Protein AF-A0A419J3E6-F1 (afdb_monomer_lite)

pLDDT: mean 89.19, std 7.49, range [52.72, 96.06]

Secondary structure (DSSP, 8-state):
-EEEEEE-----TTPPEEEEEEEEEE-STTEEEEEEEEEETTEEEEEEEEEEE---GGGTS-HHHHHHHHHHHTTTT--

Sequence (79 aa):
KVAKSNFYGFAFPGDQVELEVELVSAGEGNTKVYRGSGFVKGKKKIIAEFEGEIIPLEDIEDTEEQKKFFKVLVRELRK

Foldseek 3Di:
DWPDKDFDDDDDPPFDKDKDKDFPDDDPDQKTWIWIWIDTPNHTGMITIDIDGDDPPVVPDDPVVVVVVVCVVVVVPPD

Radius of gyration: 18.42 Å; chains: 1; bounding box: 51×16×37 Å

Structure (mmCIF, N/CA/C/O backbone):
data_AF-A0A419J3E6-F1
#
_entry.id   AF-A0A419J3E6-F1
#
loop_
_atom_site.group_PDB
_atom_site.id
_atom_site.type_symbol
_atom_site.label_atom_id
_atom_site.label_alt_id
_atom_site.label_comp_id
_atom_site.label_asym_id
_atom_site.label_entity_id
_atom_site.label_seq_id
_atom_site.pdbx_PDB_ins_code
_atom_site.Cartn_x
_atom_site.Cartn_y
_atom_site.Cartn_z
_atom_site.occupancy
_atom_site.B_iso_or_equiv
_atom_site.auth_seq_id
_atom_site.auth_comp_id
_atom_site.auth_asym_id
_atom_site.auth_atom_id
_atom_site.pdbx_PDB_model_num
ATOM 1 N N . LYS A 1 1 ? 7.322 6.610 6.740 1.00 85.06 1 LYS A N 1
ATOM 2 C CA . LYS A 1 1 ? 8.497 7.301 6.139 1.00 85.06 1 LYS A CA 1
ATOM 3 C C . LYS A 1 1 ? 8.933 6.559 4.879 1.00 85.06 1 LYS A C 1
ATOM 5 O O . LYS A 1 1 ? 8.955 5.341 4.914 1.00 85.06 1 LYS A O 1
ATOM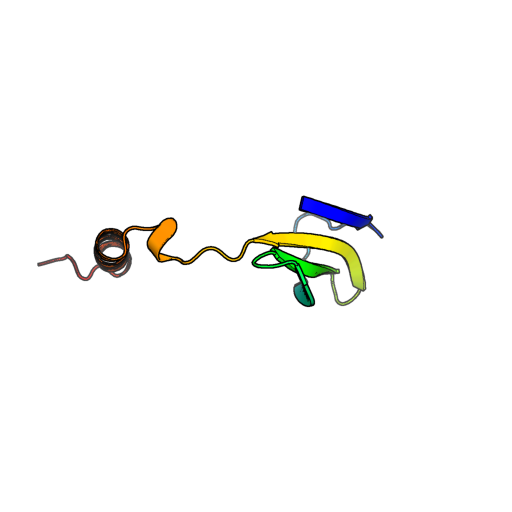 10 N N . VAL A 1 2 ? 9.279 7.239 3.782 1.00 88.25 2 VAL A N 1
ATOM 11 C CA . VAL A 1 2 ? 9.803 6.561 2.576 1.00 88.25 2 VAL A CA 1
ATOM 12 C C . VAL A 1 2 ? 11.321 6.436 2.689 1.00 88.25 2 VAL A C 1
ATOM 14 O O . VAL A 1 2 ? 12.001 7.443 2.874 1.00 88.25 2 VAL A O 1
ATOM 17 N N . ALA A 1 3 ? 11.839 5.212 2.600 1.00 88.31 3 ALA A N 1
ATOM 18 C CA . ALA A 1 3 ? 13.272 4.929 2.639 1.00 88.31 3 ALA A CA 1
ATOM 19 C C . ALA A 1 3 ? 13.890 5.009 1.237 1.00 88.31 3 ALA A C 1
ATOM 21 O O . ALA A 1 3 ? 14.955 5.594 1.050 1.00 88.31 3 ALA A O 1
ATOM 22 N N . LYS A 1 4 ? 13.199 4.457 0.235 1.00 91.00 4 LYS A N 1
ATOM 23 C CA . LYS A 1 4 ? 13.652 4.457 -1.158 1.00 91.00 4 LYS A CA 1
ATOM 24 C C . LYS A 1 4 ? 12.465 4.515 -2.103 1.00 91.00 4 LYS A C 1
ATOM 26 O O . LYS A 1 4 ? 11.443 3.890 -1.855 1.00 91.00 4 LYS A 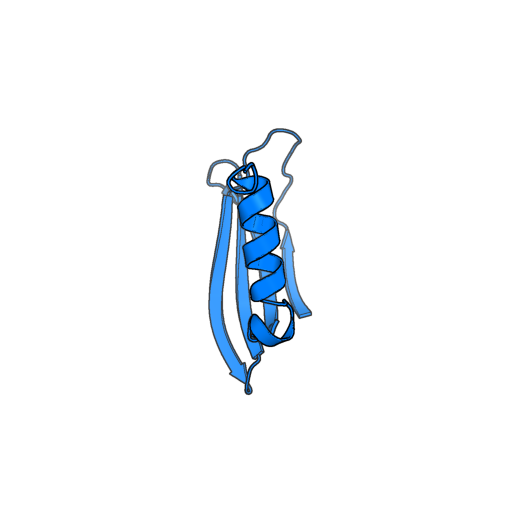O 1
ATOM 31 N N . SER A 1 5 ? 12.614 5.218 -3.218 1.00 92.25 5 SER A N 1
ATOM 32 C CA . SER A 1 5 ? 11.655 5.177 -4.320 1.00 92.25 5 SER A CA 1
ATOM 33 C C . SER A 1 5 ? 12.414 5.206 -5.635 1.00 92.25 5 SER A C 1
ATOM 35 O O . SER A 1 5 ? 13.263 6.071 -5.837 1.00 92.25 5 SER A O 1
ATOM 37 N N . ASN A 1 6 ? 12.138 4.241 -6.509 1.00 91.88 6 ASN A N 1
ATOM 38 C CA . ASN A 1 6 ? 12.689 4.212 -7.856 1.00 91.88 6 ASN A CA 1
ATOM 39 C C . ASN A 1 6 ? 11.540 4.211 -8.857 1.00 91.88 6 ASN A C 1
ATOM 41 O O . ASN A 1 6 ? 10.655 3.353 -8.817 1.00 91.88 6 ASN A O 1
ATOM 45 N N . PHE A 1 7 ? 11.590 5.171 -9.771 1.00 90.44 7 PHE A N 1
ATOM 46 C CA . PHE A 1 7 ? 10.613 5.348 -10.828 1.00 90.44 7 PHE A CA 1
ATOM 47 C C . PHE A 1 7 ? 11.245 4.982 -12.169 1.00 90.44 7 PHE A C 1
ATOM 49 O O . PHE A 1 7 ? 12.270 5.535 -12.558 1.00 90.44 7 PHE A O 1
ATOM 56 N N . TYR A 1 8 ? 10.631 4.030 -12.863 1.00 86.19 8 TYR A N 1
ATOM 57 C CA . TYR A 1 8 ? 11.153 3.406 -14.077 1.00 86.19 8 TYR A CA 1
ATOM 58 C C . TYR A 1 8 ? 10.392 3.815 -15.343 1.00 86.19 8 TYR A C 1
ATOM 60 O O . TYR A 1 8 ? 10.751 3.385 -16.438 1.00 86.19 8 TYR A O 1
ATOM 68 N N . GLY A 1 9 ? 9.346 4.640 -15.237 1.00 82.81 9 GLY A N 1
ATOM 69 C CA . GLY A 1 9 ? 8.716 5.244 -16.408 1.00 82.81 9 GLY A CA 1
ATOM 70 C C . GLY A 1 9 ? 7.279 5.700 -16.200 1.00 82.81 9 GLY A C 1
ATOM 71 O O . GLY A 1 9 ? 6.650 5.411 -15.192 1.00 82.81 9 GLY A O 1
ATOM 72 N N . PHE A 1 10 ? 6.745 6.379 -17.211 1.00 79.25 10 PHE A N 1
ATOM 73 C CA . PHE A 1 10 ? 5.452 7.058 -17.152 1.00 79.25 10 PHE A CA 1
ATOM 74 C C . PHE A 1 10 ? 4.248 6.104 -17.146 1.00 79.25 10 PHE A C 1
ATOM 76 O O . PHE A 1 10 ? 4.284 5.036 -17.776 1.00 79.25 10 PHE A O 1
ATOM 83 N N . ALA A 1 11 ? 3.201 6.541 -16.445 1.00 84.88 11 ALA A N 1
ATOM 84 C CA . ALA A 1 11 ? 1.813 6.120 -16.593 1.00 84.88 11 ALA A CA 1
ATOM 85 C C . ALA A 1 11 ? 1.033 7.320 -17.150 1.00 84.88 11 ALA A C 1
ATOM 87 O O . ALA A 1 11 ? 1.270 8.456 -16.729 1.00 84.88 11 ALA A O 1
ATOM 88 N N . PHE A 1 12 ? 0.161 7.082 -18.121 1.00 88.88 12 PHE A N 1
ATOM 89 C CA . PHE A 1 12 ? -0.618 8.122 -18.786 1.00 88.88 12 PHE A CA 1
ATOM 90 C C . PHE A 1 12 ? -2.059 8.149 -18.265 1.00 88.88 12 PHE A C 1
ATOM 92 O O . PHE A 1 12 ? -2.534 7.158 -17.705 1.00 88.88 12 PHE A O 1
ATOM 99 N N . PRO A 1 13 ? -2.788 9.264 -18.447 1.00 91.44 13 PRO A N 1
ATOM 100 C CA . PRO A 1 13 ? -4.211 9.303 -18.138 1.00 91.44 13 PRO A CA 1
ATOM 101 C C . PRO A 1 13 ? -4.961 8.156 -18.829 1.00 91.44 13 PRO A C 1
ATOM 103 O O . PRO A 1 13 ? -4.827 7.960 -20.035 1.00 91.44 13 PRO A O 1
ATOM 106 N N . GLY A 1 14 ? -5.743 7.403 -18.056 1.00 91.88 14 GLY A N 1
ATOM 107 C CA . GLY A 1 14 ? -6.492 6.239 -18.539 1.00 91.88 14 GLY A CA 1
ATOM 108 C C . GLY A 1 14 ? -5.741 4.905 -18.477 1.00 91.88 14 GLY A C 1
ATOM 109 O O . GLY A 1 14 ? -6.360 3.870 -18.717 1.00 91.88 14 GLY A O 1
ATOM 110 N N . ASP A 1 15 ? -4.452 4.887 -18.122 1.00 92.56 15 ASP A N 1
ATOM 111 C CA . ASP A 1 15 ? -3.761 3.630 -17.838 1.00 92.56 15 ASP A CA 1
ATOM 112 C C . ASP A 1 15 ? -4.335 2.975 -16.574 1.00 92.56 15 ASP A C 1
ATOM 114 O O . ASP A 1 15 ? -4.480 3.608 -15.526 1.00 92.56 15 ASP A O 1
ATOM 118 N N . GLN A 1 16 ? -4.614 1.675 -16.664 1.00 93.56 16 GLN A N 1
ATOM 119 C CA . GLN A 1 16 ? -4.904 0.866 -15.489 1.00 93.56 16 GLN A CA 1
ATOM 120 C C . GLN A 1 16 ? -3.590 0.542 -14.777 1.00 93.56 16 GLN A C 1
ATOM 122 O O . GLN A 1 16 ? -2.678 -0.051 -15.364 1.00 93.56 16 GLN A O 1
ATOM 127 N N . VAL A 1 17 ? -3.513 0.954 -13.515 1.00 92.56 17 VAL A N 1
ATOM 128 C CA . VAL A 1 17 ? -2.361 0.717 -12.648 1.00 92.56 17 VAL A CA 1
ATOM 129 C C . VAL A 1 17 ? -2.680 -0.444 -11.716 1.00 92.56 17 VAL A C 1
ATOM 131 O O . VAL A 1 17 ? -3.714 -0.450 -11.052 1.00 9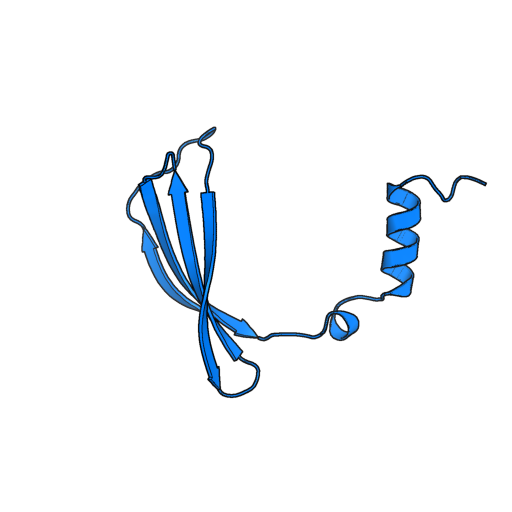2.56 17 VAL A O 1
ATOM 134 N N . GLU A 1 18 ? -1.771 -1.405 -11.652 1.00 94.38 18 GLU A N 1
ATOM 135 C CA . GLU A 1 18 ? -1.781 -2.475 -10.660 1.00 94.38 18 GLU A CA 1
ATOM 136 C C . GLU A 1 18 ? -0.814 -2.088 -9.541 1.00 94.38 18 GLU A C 1
ATOM 138 O O . GLU A 1 18 ? 0.328 -1.706 -9.812 1.00 94.38 18 GLU A O 1
ATOM 143 N N . LEU A 1 19 ? -1.279 -2.140 -8.294 1.00 95.00 19 LEU A N 1
ATOM 144 C CA . LEU A 1 19 ? -0.490 -1.811 -7.111 1.00 95.00 19 LEU A CA 1
ATOM 145 C C . LEU A 1 19 ? -0.409 -3.037 -6.209 1.00 95.00 19 LEU A C 1
ATOM 147 O O . LEU A 1 19 ? -1.428 -3.632 -5.871 1.00 95.00 19 LEU A O 1
ATOM 151 N N . GLU A 1 20 ? 0.802 -3.365 -5.785 1.00 95.62 20 GLU A N 1
ATOM 152 C CA . GLU A 1 20 ? 1.087 -4.462 -4.867 1.00 95.62 20 GLU A CA 1
ATOM 153 C C . GLU A 1 20 ? 1.875 -3.921 -3.680 1.00 95.62 20 GLU A C 1
ATOM 155 O O . GLU A 1 20 ? 2.777 -3.098 -3.854 1.00 95.62 20 GLU A O 1
ATOM 160 N N . VAL A 1 21 ? 1.544 -4.375 -2.472 1.00 95.19 21 VAL A N 1
ATOM 161 C CA . VAL A 1 21 ? 2.272 -4.030 -1.248 1.00 95.19 21 VAL A CA 1
ATOM 162 C C . VAL A 1 21 ? 2.608 -5.311 -0.507 1.00 95.19 21 VAL A C 1
ATOM 164 O O . VAL A 1 21 ? 1.728 -6.105 -0.190 1.00 95.19 21 VAL A O 1
ATOM 167 N N . GLU A 1 22 ? 3.888 -5.482 -0.205 1.00 94.94 22 GLU A N 1
ATOM 168 C CA . GLU A 1 22 ? 4.411 -6.647 0.499 1.00 94.94 22 GLU A CA 1
ATOM 169 C C . GLU A 1 22 ? 5.120 -6.216 1.781 1.00 94.94 22 GLU A C 1
ATOM 171 O O . GLU A 1 22 ? 5.793 -5.181 1.823 1.00 94.94 22 GLU A O 1
ATOM 176 N N . LEU A 1 23 ? 4.999 -7.028 2.832 1.00 93.06 23 LEU A N 1
ATOM 177 C CA . LEU A 1 23 ? 5.785 -6.865 4.050 1.00 93.06 23 LEU A CA 1
ATOM 178 C C . LEU A 1 23 ? 7.207 -7.386 3.802 1.00 93.06 23 LEU A C 1
ATOM 180 O O . LEU A 1 23 ? 7.394 -8.567 3.522 1.00 93.06 23 LEU A O 1
ATOM 184 N N . VAL A 1 24 ? 8.206 -6.515 3.932 1.00 90.81 24 VAL A N 1
ATOM 185 C CA . VAL A 1 24 ? 9.623 -6.869 3.736 1.00 90.81 24 VAL A CA 1
ATOM 186 C C . VAL A 1 24 ? 10.247 -7.335 5.041 1.00 90.81 24 VAL A C 1
ATOM 188 O O . VAL A 1 24 ? 10.972 -8.327 5.071 1.00 90.81 24 VAL A O 1
ATOM 191 N N . SER A 1 25 ? 9.966 -6.622 6.130 1.00 87.00 25 SER A N 1
ATOM 192 C CA . SER A 1 25 ? 10.420 -7.001 7.461 1.00 87.00 25 SER A CA 1
ATOM 193 C C . SER A 1 25 ? 9.480 -6.477 8.540 1.00 87.00 25 SER A C 1
ATOM 195 O O . SER A 1 25 ? 8.854 -5.418 8.421 1.00 87.00 25 SER A O 1
ATOM 197 N N . ALA A 1 26 ? 9.403 -7.227 9.638 1.00 74.75 26 ALA A N 1
ATOM 198 C CA . ALA A 1 26 ? 9.019 -6.643 10.909 1.00 74.75 26 ALA A CA 1
ATOM 199 C C . ALA A 1 26 ? 10.198 -5.761 11.338 1.00 74.75 26 ALA A C 1
ATOM 201 O O . ALA A 1 26 ? 11.271 -6.289 11.614 1.00 74.75 26 ALA A O 1
ATOM 202 N N . GLY A 1 27 ? 10.043 -4.439 11.281 1.00 68.88 27 GLY A N 1
ATOM 203 C CA . GLY A 1 27 ? 11.052 -3.520 11.796 1.00 68.88 27 GLY A CA 1
ATOM 204 C C . GLY A 1 27 ? 11.155 -3.618 13.320 1.00 68.88 27 GLY A C 1
ATOM 205 O O . GLY A 1 27 ? 10.672 -4.567 13.941 1.00 68.88 27 GLY A O 1
ATOM 206 N N . GLU A 1 28 ? 11.776 -2.623 13.944 1.00 74.12 28 GLU A N 1
ATOM 207 C CA . GLU A 1 28 ? 11.838 -2.559 15.404 1.00 74.12 28 GLU A CA 1
ATOM 208 C C . GLU A 1 28 ? 10.488 -2.114 15.998 1.00 74.12 28 GLU A C 1
ATOM 210 O O . GLU A 1 28 ? 9.872 -1.136 15.561 1.00 74.12 28 GLU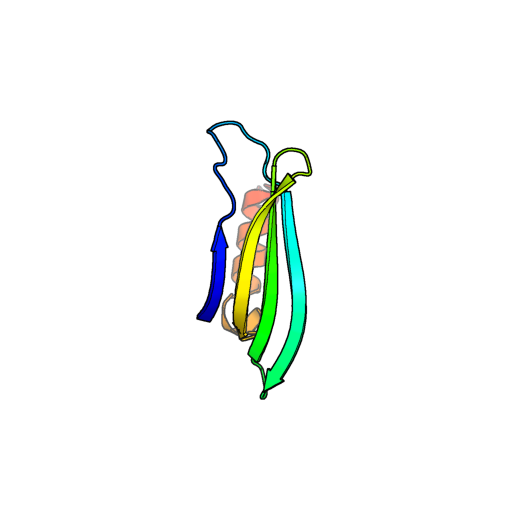 A O 1
ATOM 215 N N . GLY A 1 29 ? 10.016 -2.845 17.013 1.00 82.31 29 GLY A N 1
ATOM 216 C CA . GLY A 1 29 ? 8.772 -2.545 17.723 1.00 82.31 29 GLY A CA 1
ATOM 217 C C . GLY A 1 29 ? 7.523 -2.638 16.838 1.00 82.31 29 GLY A C 1
ATOM 218 O O . GLY A 1 29 ? 7.251 -3.673 16.229 1.00 82.31 29 GLY A O 1
ATOM 219 N N . ASN A 1 30 ? 6.744 -1.552 16.801 1.00 84.69 30 ASN A N 1
ATOM 220 C CA . ASN A 1 30 ? 5.474 -1.460 16.071 1.00 84.69 30 ASN A CA 1
ATOM 221 C C . ASN A 1 30 ? 5.627 -0.941 14.625 1.00 84.69 30 ASN A C 1
ATOM 223 O O . ASN A 1 30 ? 4.648 -0.767 13.896 1.00 84.69 30 ASN A O 1
ATOM 227 N N . THR A 1 31 ? 6.867 -0.693 14.197 1.00 89.38 31 THR A N 1
ATOM 228 C CA . THR A 1 31 ? 7.168 -0.231 12.842 1.00 89.38 31 THR A CA 1
ATOM 229 C C . THR A 1 31 ? 7.377 -1.427 11.921 1.00 89.38 31 THR A C 1
ATOM 231 O O . THR A 1 31 ? 8.110 -2.368 12.228 1.00 89.38 31 THR A O 1
ATOM 234 N N . LYS A 1 32 ? 6.746 -1.398 10.752 1.00 91.69 32 LYS A N 1
ATOM 235 C CA . LYS A 1 32 ? 6.909 -2.393 9.690 1.00 91.69 32 LYS A CA 1
ATOM 236 C C . LYS A 1 32 ? 7.522 -1.751 8.457 1.00 91.69 32 LYS A C 1
ATOM 238 O O . LYS A 1 32 ? 7.215 -0.602 8.142 1.00 91.69 32 LYS A O 1
ATOM 243 N N . VAL A 1 33 ? 8.352 -2.510 7.748 1.00 93.38 33 VAL A N 1
ATOM 244 C CA . VAL A 1 33 ? 8.921 -2.105 6.460 1.00 93.38 33 VAL A CA 1
ATOM 245 C C . VAL A 1 33 ? 8.151 -2.803 5.351 1.00 93.38 33 VAL A C 1
ATOM 247 O O . VAL A 1 33 ? 8.030 -4.030 5.334 1.00 93.38 33 VAL A O 1
ATOM 250 N N . TYR A 1 34 ? 7.669 -2.019 4.401 1.00 94.81 34 TYR A N 1
ATOM 251 C CA . TYR A 1 34 ? 6.890 -2.465 3.262 1.00 94.81 34 TYR A CA 1
ATOM 252 C C . TYR A 1 34 ? 7.592 -2.123 1.958 1.00 94.81 34 TYR A C 1
ATOM 254 O O . TYR A 1 34 ? 8.340 -1.146 1.859 1.00 94.81 34 TYR A O 1
ATOM 262 N N . ARG A 1 35 ? 7.286 -2.907 0.930 1.00 96.00 35 ARG A N 1
ATOM 263 C CA . ARG A 1 35 ? 7.668 -2.638 -0.448 1.00 96.00 35 ARG A CA 1
ATOM 264 C C . ARG A 1 35 ? 6.412 -2.543 -1.293 1.00 96.00 35 ARG A C 1
ATOM 266 O O . ARG A 1 35 ? 5.686 -3.518 -1.448 1.00 96.00 35 ARG A O 1
ATOM 273 N N . GLY A 1 36 ? 6.174 -1.357 -1.834 1.00 95.88 36 GLY A N 1
ATOM 274 C CA . GLY A 1 36 ? 5.153 -1.107 -2.839 1.00 95.88 36 GLY A CA 1
ATOM 275 C C . GLY A 1 36 ? 5.732 -1.285 -4.237 1.00 95.88 36 GLY A C 1
ATOM 276 O O . GLY A 1 36 ? 6.797 -0.743 -4.531 1.00 95.88 36 GLY A O 1
ATOM 277 N N . SER A 1 37 ? 5.035 -2.003 -5.108 1.00 95.81 37 SER A N 1
ATOM 278 C CA . SER A 1 37 ? 5.325 -2.075 -6.541 1.00 95.81 37 SER A CA 1
ATOM 279 C C . SER A 1 37 ? 4.115 -1.590 -7.333 1.00 95.81 37 SER A C 1
ATOM 281 O O . SER A 1 37 ? 2.979 -1.884 -6.977 1.00 95.81 37 SER A O 1
ATOM 283 N N . GLY A 1 38 ? 4.357 -0.843 -8.408 1.00 95.12 38 GLY A N 1
ATOM 284 C CA . GLY A 1 38 ? 3.313 -0.399 -9.326 1.00 95.12 38 GLY A CA 1
ATOM 285 C C . GLY A 1 38 ? 3.605 -0.840 -10.751 1.00 95.12 38 GLY A C 1
ATOM 286 O O . GLY A 1 38 ? 4.745 -0.721 -11.214 1.00 95.12 38 GLY A O 1
ATOM 287 N N . PHE A 1 39 ? 2.583 -1.317 -11.455 1.00 94.75 39 PHE A N 1
ATOM 288 C CA . PHE A 1 39 ? 2.675 -1.845 -12.811 1.00 94.75 39 PHE A CA 1
ATOM 289 C C . PHE A 1 39 ? 1.620 -1.217 -13.720 1.00 94.75 39 PHE A C 1
ATOM 291 O O . PHE A 1 39 ? 0.547 -0.825 -13.276 1.00 94.75 39 PHE A O 1
ATOM 298 N N . VAL A 1 40 ? 1.924 -1.140 -15.014 1.00 94.38 40 VAL A N 1
ATOM 299 C CA . VAL A 1 40 ? 0.962 -0.789 -16.066 1.00 94.38 40 VAL A CA 1
ATOM 300 C C . VAL A 1 40 ? 1.079 -1.838 -17.158 1.00 94.38 40 VAL A C 1
ATOM 302 O O . VAL A 1 40 ? 2.164 -2.013 -17.725 1.00 94.38 40 VAL A O 1
ATOM 305 N N . LYS A 1 41 ? -0.022 -2.541 -17.455 1.00 91.19 41 LYS A N 1
ATOM 306 C CA . LYS A 1 41 ? -0.055 -3.653 -18.426 1.00 91.19 41 LYS A CA 1
ATOM 307 C C . LYS A 1 41 ? 1.030 -4.703 -18.120 1.00 91.19 41 LYS A C 1
ATOM 309 O O . LYS A 1 41 ? 1.816 -5.061 -18.998 1.00 91.19 41 LYS A O 1
ATOM 314 N N . GLY A 1 42 ? 1.149 -5.094 -16.847 1.00 91.31 42 GLY A N 1
ATOM 315 C CA . GLY A 1 42 ? 2.156 -6.044 -16.351 1.00 91.31 42 GLY A CA 1
ATOM 316 C C . GLY A 1 42 ? 3.610 -5.543 -16.326 1.00 91.31 42 GLY A C 1
ATOM 317 O O . GLY A 1 42 ? 4.505 -6.274 -15.906 1.00 91.31 42 GLY A O 1
ATOM 318 N N . LYS A 1 43 ? 3.899 -4.305 -16.756 1.00 92.62 43 LYS A N 1
ATOM 319 C CA . LYS A 1 43 ? 5.259 -3.737 -16.715 1.00 92.62 43 LYS A CA 1
ATOM 320 C C . LYS A 1 43 ? 5.451 -2.888 -15.469 1.00 92.62 43 LYS A C 1
ATOM 322 O O . LYS A 1 43 ? 4.735 -1.906 -15.291 1.00 92.62 43 LYS A O 1
ATOM 327 N N . LYS A 1 44 ? 6.459 -3.214 -14.658 1.00 93.12 44 LYS A N 1
ATOM 328 C CA . LYS A 1 44 ? 6.802 -2.458 -13.445 1.00 93.12 44 LYS A CA 1
ATOM 329 C C . LYS A 1 44 ? 7.216 -1.025 -13.798 1.00 93.12 44 LYS A C 1
ATOM 331 O O . LYS A 1 44 ? 8.101 -0.817 -14.625 1.00 93.12 44 LYS A O 1
ATOM 336 N N . LYS A 1 45 ? 6.572 -0.044 -13.168 1.00 94.31 45 LYS A N 1
ATOM 337 C CA . LYS A 1 45 ? 6.786 1.400 -13.358 1.00 94.31 45 LYS A CA 1
ATOM 338 C C . LYS A 1 45 ? 7.377 2.076 -12.138 1.00 94.31 45 LYS A C 1
ATOM 340 O O . LYS A 1 45 ? 8.131 3.029 -12.287 1.00 94.31 45 LYS A O 1
ATOM 345 N N . ILE A 1 46 ? 7.064 1.589 -10.946 1.00 94.00 46 ILE A N 1
ATOM 346 C CA . ILE A 1 46 ? 7.557 2.167 -9.701 1.00 94.00 46 ILE A CA 1
ATOM 347 C C . ILE A 1 46 ? 7.789 1.068 -8.674 1.00 94.00 46 ILE A C 1
ATOM 349 O O . ILE A 1 46 ? 7.079 0.063 -8.651 1.00 94.00 46 ILE A O 1
ATOM 353 N N . ILE A 1 47 ? 8.801 1.265 -7.841 1.00 95.44 47 ILE A N 1
ATOM 354 C CA . ILE A 1 47 ? 8.998 0.511 -6.611 1.00 95.44 47 ILE A CA 1
ATOM 355 C C . ILE A 1 47 ? 9.339 1.492 -5.496 1.00 95.44 47 ILE A C 1
ATOM 357 O O . ILE A 1 47 ? 10.162 2.388 -5.687 1.00 95.44 47 ILE A O 1
ATOM 361 N N . ALA A 1 48 ? 8.726 1.323 -4.336 1.00 96.06 48 ALA A N 1
ATOM 362 C CA . ALA A 1 48 ? 8.997 2.131 -3.163 1.00 96.06 48 ALA A CA 1
ATOM 363 C C . ALA A 1 48 ? 9.170 1.230 -1.945 1.00 96.06 48 ALA A C 1
ATOM 365 O O . ALA A 1 48 ? 8.414 0.285 -1.760 1.00 96.06 48 ALA A O 1
ATOM 366 N N . GLU A 1 49 ? 10.151 1.540 -1.112 1.00 95.56 49 GLU A N 1
ATOM 367 C CA . GLU A 1 49 ? 10.325 0.946 0.206 1.00 95.5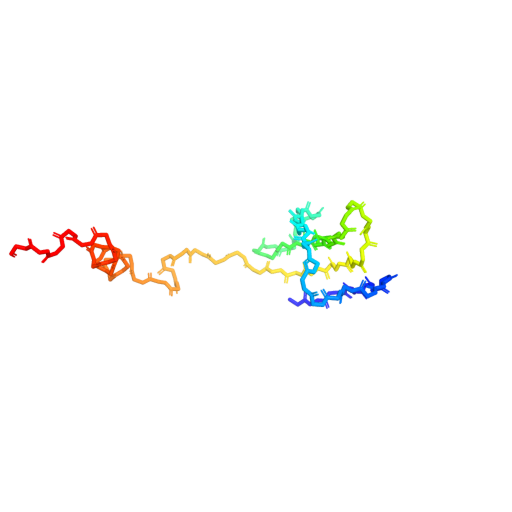6 49 GLU A CA 1
ATOM 368 C C . GLU A 1 49 ? 10.032 2.008 1.250 1.00 95.56 49 GLU A C 1
ATOM 370 O O . GLU A 1 49 ? 10.566 3.123 1.198 1.00 95.56 49 GLU A O 1
ATOM 375 N N . PHE A 1 50 ? 9.145 1.677 2.175 1.00 94.31 50 PHE A N 1
ATOM 376 C CA . PHE A 1 50 ? 8.655 2.613 3.166 1.00 94.31 50 PHE A CA 1
ATOM 377 C C . PHE A 1 50 ? 8.345 1.912 4.480 1.00 94.31 50 PHE A C 1
ATOM 379 O O . PHE A 1 50 ? 7.987 0.742 4.529 1.00 94.31 50 PHE A O 1
ATOM 386 N N . GLU A 1 51 ? 8.479 2.670 5.552 1.00 93.50 51 GLU A N 1
ATOM 387 C CA . GLU A 1 51 ? 8.160 2.265 6.909 1.00 93.50 51 GLU A CA 1
ATOM 388 C C . GLU A 1 51 ? 6.817 2.855 7.323 1.00 93.50 51 GLU A C 1
ATOM 390 O O . GLU A 1 51 ? 6.523 4.021 7.018 1.00 93.50 51 GLU A O 1
ATOM 395 N N . GLY A 1 52 ? 6.030 2.069 8.048 1.00 90.00 52 GLY A N 1
ATOM 396 C CA . GLY A 1 52 ? 4.767 2.493 8.635 1.00 90.00 52 GLY A CA 1
ATOM 397 C C . GLY A 1 52 ? 4.566 1.885 10.014 1.00 90.00 52 GLY A C 1
ATOM 398 O O . GLY A 1 52 ? 4.971 0.749 10.262 1.00 90.00 52 GLY A O 1
ATOM 399 N N . GLU A 1 53 ? 3.943 2.651 10.898 1.00 90.19 53 GLU A N 1
ATOM 400 C CA . GLU A 1 53 ? 3.476 2.162 12.191 1.00 90.19 53 GLU A CA 1
ATOM 401 C C . GLU A 1 53 ? 2.117 1.474 12.025 1.00 90.19 53 GLU A C 1
ATOM 403 O O . GLU A 1 53 ? 1.277 1.937 11.249 1.00 90.19 53 GLU A O 1
ATOM 408 N N . ILE A 1 54 ? 1.905 0.359 12.729 1.00 87.19 54 ILE A N 1
ATOM 409 C CA .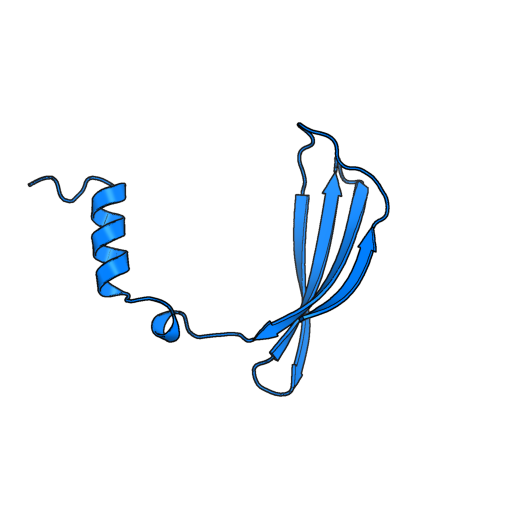 ILE A 1 54 ? 0.590 -0.286 12.792 1.00 87.19 54 ILE A CA 1
ATOM 410 C C . ILE A 1 54 ? -0.188 0.312 13.957 1.00 87.19 54 ILE A C 1
ATOM 412 O O . ILE A 1 54 ? 0.124 0.045 15.109 1.00 87.19 54 ILE A O 1
ATOM 416 N N . ILE A 1 55 ? -1.231 1.076 13.667 1.00 89.00 55 ILE A N 1
ATOM 417 C CA . ILE A 1 55 ? -2.080 1.660 14.705 1.00 89.00 55 ILE A CA 1
ATOM 418 C C . ILE A 1 55 ? -3.382 0.844 14.781 1.00 89.00 55 ILE A C 1
ATOM 420 O O . ILE A 1 55 ? -3.947 0.535 13.724 1.00 89.00 55 ILE A O 1
ATOM 424 N N . PRO A 1 56 ? -3.847 0.452 15.983 1.00 88.00 56 PRO A N 1
ATOM 425 C CA . PRO A 1 56 ? -5.184 -0.101 16.180 1.00 88.00 56 PRO A CA 1
ATOM 426 C C . PRO A 1 56 ? -6.256 0.811 15.582 1.00 88.00 56 PRO A C 1
ATOM 428 O O . PRO A 1 56 ? -6.153 2.036 15.639 1.00 88.00 56 PRO A O 1
ATOM 431 N N . LEU A 1 57 ? -7.297 0.223 14.997 1.00 85.31 57 LEU A N 1
ATOM 432 C CA . LEU A 1 57 ? -8.352 1.009 14.356 1.00 85.31 57 LEU A CA 1
ATOM 433 C C . LEU A 1 57 ? -9.105 1.867 15.385 1.00 85.31 57 LEU A C 1
ATOM 435 O O . LEU A 1 57 ? -9.501 2.988 15.087 1.00 85.31 57 LEU A O 1
ATOM 439 N N . GLU A 1 58 ? -9.253 1.350 16.602 1.00 87.56 58 GLU A N 1
ATOM 440 C CA . GLU A 1 58 ? -9.940 1.995 17.720 1.00 87.56 58 GLU A CA 1
ATOM 441 C C . GLU A 1 58 ? -9.246 3.283 18.186 1.00 87.56 58 GLU A C 1
ATOM 443 O O . GLU A 1 58 ? -9.891 4.145 18.777 1.00 87.56 58 GLU A O 1
ATOM 448 N N . ASP A 1 59 ? -7.950 3.431 17.897 1.00 89.00 59 ASP A N 1
ATOM 449 C CA . ASP A 1 59 ? -7.173 4.614 18.271 1.00 89.00 59 ASP A CA 1
ATOM 450 C C . ASP A 1 59 ? -7.361 5.778 17.278 1.00 89.00 59 ASP A C 1
ATOM 452 O O . ASP A 1 59 ? -6.993 6.914 17.585 1.00 89.00 59 ASP A O 1
ATOM 456 N N . ILE A 1 60 ? -7.916 5.517 16.086 1.00 89.94 60 ILE A N 1
ATOM 457 C CA . ILE A 1 60 ? -8.102 6.520 15.020 1.00 89.94 60 ILE A CA 1
ATOM 458 C C . ILE A 1 60 ? -9.562 6.735 14.611 1.00 89.94 60 ILE A C 1
ATOM 460 O O . ILE A 1 60 ? -9.857 7.735 13.960 1.00 89.94 60 ILE A O 1
ATOM 464 N N . GLU A 1 61 ? -10.467 5.829 14.978 1.00 90.00 61 GLU A N 1
ATOM 465 C CA . GLU A 1 61 ? -11.869 5.855 14.558 1.00 90.00 61 GLU A CA 1
ATOM 466 C C . GLU A 1 61 ? -12.821 5.505 15.709 1.00 90.00 61 GLU A C 1
ATOM 468 O O . GLU A 1 61 ? -12.599 4.555 16.463 1.00 90.00 61 GLU A O 1
ATOM 473 N N . ASP A 1 62 ? -13.952 6.214 15.792 1.00 90.75 62 ASP A N 1
ATOM 474 C CA . ASP A 1 62 ? -15.057 5.821 16.668 1.00 90.75 62 ASP A CA 1
ATOM 475 C C . ASP A 1 62 ? -15.886 4.729 15.980 1.00 90.75 62 ASP A C 1
ATOM 477 O O . ASP A 1 62 ? -16.621 4.952 15.013 1.00 90.75 62 ASP A O 1
ATOM 481 N N . THR A 1 63 ? -15.782 3.513 16.510 1.00 87.75 63 THR A N 1
ATOM 482 C CA . THR A 1 63 ? -16.473 2.338 15.972 1.00 87.75 63 THR A CA 1
ATOM 483 C C . THR A 1 63 ? -17.997 2.514 15.918 1.00 87.75 63 THR A C 1
ATOM 485 O O . THR A 1 63 ? -18.640 2.034 14.979 1.00 87.75 63 THR A O 1
ATOM 488 N N . GLU A 1 64 ? -18.607 3.177 16.901 1.00 90.12 64 GLU A N 1
ATOM 489 C CA . GLU A 1 64 ? -20.059 3.369 16.944 1.00 90.12 64 GLU A CA 1
ATOM 490 C C . GLU A 1 64 ? -20.511 4.440 15.947 1.00 90.12 64 GLU A C 1
ATOM 492 O O . GLU A 1 64 ? -21.528 4.262 15.261 1.00 90.12 64 GLU A O 1
ATOM 497 N N . GLU A 1 65 ? -19.727 5.508 15.790 1.00 90.31 65 GLU A N 1
ATOM 498 C CA . GLU A 1 65 ? -19.956 6.512 14.752 1.00 90.31 65 GLU A CA 1
ATOM 499 C C . GLU A 1 65 ? -19.852 5.897 13.349 1.00 90.31 65 GLU A C 1
ATOM 501 O O . GLU A 1 65 ? -20.771 6.055 12.536 1.00 90.31 65 GLU A O 1
ATOM 506 N N . GLN A 1 66 ? -18.807 5.105 13.088 1.00 89.81 66 GLN A N 1
ATOM 507 C CA . GLN A 1 66 ? -18.601 4.445 11.797 1.00 89.81 66 GLN A CA 1
ATOM 508 C C . GLN A 1 66 ? -19.732 3.465 11.458 1.00 89.81 66 GLN A C 1
ATOM 510 O O . GLN A 1 66 ? -20.246 3.461 10.335 1.00 89.81 66 GLN A O 1
ATOM 515 N N . LYS A 1 67 ? -20.221 2.687 12.435 1.00 89.81 67 LYS A N 1
ATOM 516 C CA . LYS A 1 67 ? -21.402 1.819 12.249 1.00 89.81 67 LYS A CA 1
ATOM 517 C C . LYS A 1 67 ? -22.654 2.618 11.904 1.00 89.81 67 LYS A C 1
ATOM 519 O O . LYS A 1 67 ? -23.449 2.194 11.060 1.00 89.81 67 LYS A O 1
ATOM 524 N N . LYS A 1 68 ? -22.869 3.762 12.558 1.00 91.44 68 LYS A N 1
ATOM 525 C CA . LYS A 1 68 ? -24.015 4.632 12.273 1.00 91.44 68 LYS A CA 1
ATOM 526 C C . LYS A 1 68 ? -23.915 5.225 10.869 1.00 91.44 68 LYS A C 1
ATOM 528 O O . LYS A 1 68 ? -24.904 5.196 10.138 1.00 91.44 68 LYS A O 1
ATOM 533 N N . PHE A 1 69 ? -22.738 5.709 10.476 1.00 90.44 69 PHE A N 1
ATOM 534 C CA . PHE A 1 69 ? -22.493 6.236 9.136 1.00 90.44 69 PHE A CA 1
ATOM 535 C C . PHE A 1 69 ? -22.691 5.165 8.060 1.00 90.44 69 PHE A C 1
ATOM 537 O O . PHE A 1 69 ? -23.382 5.402 7.068 1.00 90.44 69 PHE A O 1
ATOM 544 N N . PHE A 1 70 ? -22.201 3.947 8.294 1.00 91.88 70 PHE A N 1
ATOM 545 C CA . PHE A 1 70 ? -22.409 2.826 7.382 1.00 91.88 70 PHE A CA 1
ATOM 546 C C . PHE A 1 70 ? -23.899 2.561 7.122 1.00 91.88 70 PHE A C 1
ATOM 548 O O . PHE A 1 70 ? -24.309 2.469 5.966 1.00 91.88 70 PHE A O 1
ATOM 555 N N . LYS A 1 71 ? -24.741 2.558 8.166 1.00 93.12 71 LYS A N 1
ATOM 556 C CA . LYS A 1 71 ? -26.207 2.421 8.028 1.00 93.12 71 LYS A CA 1
ATOM 557 C C . LYS A 1 71 ? -26.842 3.522 7.172 1.00 93.12 71 LYS A C 1
ATOM 559 O O . LYS A 1 71 ? -27.859 3.276 6.520 1.00 93.12 71 LYS A O 1
ATOM 564 N N . VAL A 1 72 ? -26.267 4.731 7.152 1.00 91.44 72 VAL A N 1
ATOM 565 C CA . VAL A 1 72 ? -26.704 5.812 6.250 1.00 91.44 72 VAL A CA 1
ATOM 566 C C . VAL A 1 72 ? -26.359 5.449 4.809 1.00 91.44 72 VAL A C 1
ATOM 568 O O . VAL A 1 72 ? -27.233 5.508 3.942 1.00 91.44 72 VAL A O 1
ATOM 571 N N . LEU A 1 73 ? -25.113 5.033 4.558 1.00 91.94 73 LEU A N 1
ATOM 572 C CA . LEU A 1 73 ? -24.631 4.664 3.224 1.00 91.94 73 LEU A CA 1
ATOM 573 C C . LEU A 1 73 ? -25.441 3.512 2.616 1.00 91.94 73 LEU A C 1
ATOM 575 O O . LEU A 1 73 ? -25.803 3.575 1.440 1.00 91.94 73 LEU A O 1
ATOM 579 N N . VAL A 1 74 ? -25.798 2.507 3.423 1.00 94.38 74 VAL A N 1
ATOM 580 C CA . VAL A 1 74 ? -26.619 1.364 2.983 1.00 94.38 74 VAL A CA 1
ATOM 581 C C . VAL A 1 74 ? -28.130 1.611 3.071 1.00 94.38 74 VAL A C 1
ATOM 583 O O . VAL A 1 74 ? -28.923 0.726 2.763 1.00 94.38 74 VAL A O 1
ATOM 586 N N . ARG A 1 75 ? -28.551 2.837 3.419 1.00 88.44 75 ARG A N 1
ATOM 587 C CA . ARG A 1 75 ? -29.958 3.281 3.484 1.00 88.44 75 ARG A CA 1
ATOM 588 C C . ARG A 1 75 ? -30.832 2.500 4.477 1.00 88.44 75 ARG A C 1
ATOM 590 O O . ARG A 1 75 ? -32.056 2.510 4.352 1.00 88.44 75 ARG A O 1
ATOM 597 N N . GLU A 1 76 ? -30.229 1.894 5.492 1.00 88.19 76 GLU A N 1
ATOM 598 C CA . GLU A 1 76 ? -30.925 1.161 6.560 1.00 88.19 76 GLU A CA 1
ATOM 599 C C . GLU A 1 76 ? -31.559 2.088 7.607 1.00 88.19 76 GLU A C 1
ATOM 601 O O . GLU A 1 76 ? -32.474 1.688 8.320 1.00 88.19 76 GLU A O 1
ATOM 606 N N . LEU A 1 77 ? -31.126 3.351 7.672 1.00 70.31 77 LEU A N 1
ATOM 607 C CA . LEU A 1 77 ? -31.677 4.374 8.574 1.00 70.31 77 LEU A CA 1
ATOM 608 C C . LEU A 1 77 ? -33.021 4.972 8.116 1.00 70.31 77 LEU A C 1
ATOM 610 O O . LEU A 1 77 ? -33.521 5.905 8.738 1.00 70.31 77 LEU A O 1
ATOM 614 N N . ARG A 1 78 ? -33.629 4.455 7.040 1.00 62.19 78 ARG A N 1
ATOM 615 C CA . ARG A 1 78 ? -34.988 4.837 6.631 1.00 62.19 78 ARG A CA 1
ATOM 616 C C . ARG A 1 78 ? -36.037 4.022 7.391 1.00 62.19 78 ARG A C 1
ATOM 618 O O . ARG A 1 78 ? -36.646 3.144 6.785 1.00 62.19 78 ARG A O 1
ATOM 625 N N . LYS A 1 79 ? -36.267 4.329 8.669 1.00 52.72 79 LYS A N 1
ATOM 626 C CA . LYS A 1 79 ? -37.561 4.134 9.349 1.00 52.72 79 LYS A CA 1
ATOM 627 C C . LYS A 1 79 ? -37.745 5.164 10.451 1.00 52.72 79 LYS A C 1
ATOM 629 O O . LYS A 1 79 ? -36.817 5.294 11.274 1.00 52.72 79 LYS A O 1
#